Protein AF-A2HH75-F1 (afdb_monomer)

Structure (mmCIF, N/CA/C/O backbone):
data_AF-A2HH75-F1
#
_entry.id   AF-A2HH75-F1
#
loop_
_atom_site.group_PDB
_atom_site.id
_atom_site.type_symbol
_atom_site.label_atom_id
_atom_site.label_alt_id
_atom_site.label_comp_id
_atom_site.label_asym_id
_atom_site.label_entity_id
_atom_site.label_seq_id
_atom_site.pdbx_PDB_ins_code
_atom_site.Cartn_x
_atom_site.Cartn_y
_atom_site.Cartn_z
_atom_site.occupancy
_atom_site.B_iso_or_equiv
_atom_site.auth_seq_id
_atom_site.auth_comp_id
_atom_site.auth_asym_id
_atom_site.auth_atom_id
_atom_site.pdbx_PDB_model_num
ATOM 1 N N . MET A 1 1 ? 56.132 -6.376 -10.169 1.00 38.69 1 MET A N 1
ATOM 2 C CA . MET A 1 1 ? 55.169 -5.872 -9.170 1.00 38.69 1 MET A CA 1
ATOM 3 C C . MET A 1 1 ? 53.828 -6.510 -9.485 1.00 38.69 1 MET A C 1
ATOM 5 O O . MET A 1 1 ? 53.261 -6.206 -10.523 1.00 38.69 1 MET A O 1
ATOM 9 N N . LEU A 1 2 ? 53.410 -7.492 -8.685 1.00 37.06 2 LEU A N 1
ATOM 10 C CA . LEU A 1 2 ? 52.153 -8.220 -8.871 1.00 37.06 2 LEU A CA 1
ATOM 11 C C . LEU A 1 2 ? 51.045 -7.423 -8.176 1.00 37.06 2 LEU A C 1
ATOM 13 O O . LEU A 1 2 ? 50.961 -7.430 -6.952 1.00 37.06 2 LEU A O 1
ATOM 17 N N . ALA A 1 3 ? 50.246 -6.685 -8.945 1.00 41.19 3 ALA A N 1
ATOM 18 C CA . ALA A 1 3 ? 49.023 -6.076 -8.438 1.00 41.19 3 ALA A CA 1
ATOM 19 C C . ALA A 1 3 ? 47.931 -7.152 -8.420 1.00 41.19 3 ALA A C 1
ATOM 21 O O . ALA A 1 3 ? 47.213 -7.350 -9.396 1.00 41.19 3 ALA A O 1
ATOM 22 N N . THR A 1 4 ? 47.853 -7.891 -7.317 1.00 42.69 4 THR A N 1
ATOM 23 C CA . THR A 1 4 ? 46.756 -8.817 -7.038 1.00 42.69 4 THR A CA 1
ATOM 24 C C . THR A 1 4 ? 45.505 -7.986 -6.756 1.00 42.69 4 THR A C 1
ATOM 26 O O . THR A 1 4 ? 45.326 -7.480 -5.652 1.00 42.69 4 THR A O 1
ATOM 29 N N . THR A 1 5 ? 44.650 -7.784 -7.757 1.00 45.81 5 THR A N 1
ATOM 30 C CA . THR A 1 5 ? 43.306 -7.239 -7.535 1.00 45.81 5 THR A CA 1
ATOM 31 C C . THR A 1 5 ? 42.468 -8.370 -6.953 1.00 45.81 5 THR A C 1
ATOM 33 O O . THR A 1 5 ? 42.025 -9.267 -7.666 1.00 45.81 5 THR A O 1
ATOM 36 N N . ALA A 1 6 ? 42.336 -8.385 -5.625 1.00 48.03 6 ALA A N 1
ATOM 37 C CA . ALA A 1 6 ? 41.391 -9.259 -4.949 1.00 48.03 6 ALA A CA 1
ATOM 38 C C . ALA A 1 6 ? 39.987 -8.992 -5.521 1.00 48.03 6 ALA A C 1
ATOM 40 O O . ALA A 1 6 ? 39.617 -7.824 -5.682 1.00 48.03 6 ALA A O 1
ATOM 41 N N . PRO A 1 7 ? 39.201 -10.030 -5.847 1.00 42.44 7 PRO A N 1
ATOM 42 C CA . PRO A 1 7 ? 37.820 -9.820 -6.223 1.00 42.44 7 PRO A CA 1
ATOM 43 C C . PRO A 1 7 ? 37.100 -9.336 -4.966 1.00 42.44 7 PRO A C 1
ATOM 45 O O . PRO A 1 7 ? 36.894 -10.100 -4.024 1.00 42.44 7 PRO A O 1
ATOM 48 N N . ASN A 1 8 ? 36.722 -8.059 -4.947 1.00 48.78 8 ASN A N 1
ATOM 49 C CA . ASN A 1 8 ? 35.663 -7.566 -4.075 1.00 48.78 8 ASN A CA 1
ATOM 50 C C . ASN A 1 8 ? 34.357 -8.248 -4.510 1.00 48.78 8 ASN A C 1
ATOM 52 O O . ASN A 1 8 ? 33.509 -7.643 -5.158 1.00 48.78 8 ASN A O 1
ATOM 56 N N . SER A 1 9 ? 34.209 -9.533 -4.190 1.00 49.53 9 SER A N 1
ATOM 57 C CA . SER A 1 9 ? 32.902 -10.161 -4.110 1.00 49.53 9 SER A CA 1
ATOM 58 C C . SER A 1 9 ? 32.298 -9.626 -2.826 1.00 49.53 9 SER A C 1
ATOM 60 O O . SER A 1 9 ? 32.530 -10.157 -1.739 1.00 49.53 9 SER A O 1
ATOM 62 N N . LEU A 1 10 ? 31.620 -8.487 -2.939 1.00 58.22 10 LEU A N 1
ATOM 63 C CA . LEU A 1 10 ? 30.778 -7.960 -1.882 1.00 58.22 10 LEU A CA 1
ATOM 64 C C . LEU A 1 10 ? 29.599 -8.933 -1.749 1.00 58.22 10 LEU A C 1
ATOM 66 O O . LEU A 1 10 ? 28.512 -8.701 -2.267 1.00 58.22 10 LEU A O 1
ATOM 70 N N . VAL A 1 11 ? 29.848 -10.083 -1.121 1.00 48.69 11 VAL A N 1
ATOM 71 C CA . VAL A 1 11 ? 28.809 -11.011 -0.689 1.00 48.69 11 VAL A CA 1
ATOM 72 C C . VAL A 1 11 ? 28.092 -10.290 0.443 1.00 48.69 11 VAL A C 1
ATOM 74 O O . VAL A 1 11 ? 28.457 -10.420 1.611 1.00 48.69 11 VAL A O 1
ATOM 77 N N . MET A 1 12 ? 27.134 -9.432 0.092 1.00 58.16 12 MET A N 1
ATOM 78 C CA . MET A 1 12 ? 26.280 -8.802 1.083 1.00 58.16 12 MET A CA 1
ATOM 79 C C . MET A 1 12 ? 25.499 -9.911 1.779 1.00 58.16 12 MET A C 1
ATOM 81 O O . MET A 1 12 ? 24.770 -10.675 1.147 1.00 58.16 12 MET A O 1
ATOM 85 N N . ASN A 1 13 ? 25.706 -10.041 3.089 1.00 64.56 13 ASN A N 1
ATOM 86 C CA . ASN A 1 13 ? 24.941 -10.984 3.882 1.00 64.56 13 ASN A CA 1
ATOM 87 C C . ASN A 1 13 ? 23.471 -10.526 3.855 1.00 64.56 13 ASN A C 1
ATOM 89 O O . ASN A 1 13 ? 23.201 -9.376 4.212 1.00 64.56 13 ASN A O 1
ATOM 93 N N . PRO A 1 14 ? 22.514 -11.388 3.479 1.00 51.81 14 PRO A N 1
ATOM 94 C CA . PRO A 1 14 ? 21.100 -11.017 3.410 1.00 51.81 14 PRO A CA 1
ATOM 95 C C . PRO A 1 14 ? 20.554 -10.497 4.751 1.00 51.81 14 PRO A C 1
ATOM 97 O O . PRO A 1 14 ? 19.676 -9.641 4.775 1.00 51.81 14 PRO A O 1
ATOM 100 N N . THR A 1 15 ? 21.128 -10.928 5.878 1.00 61.31 15 THR A N 1
ATOM 101 C C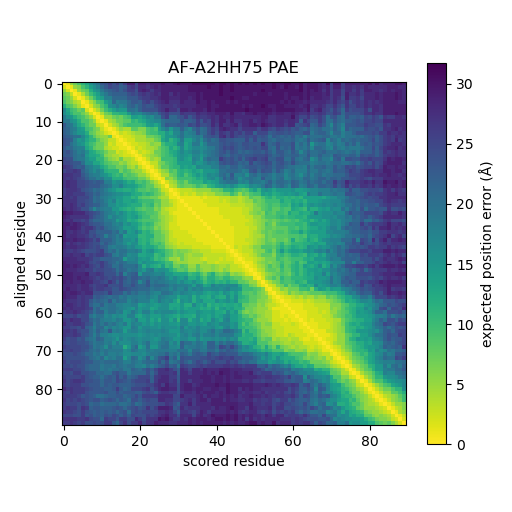A . THR A 1 15 ? 20.804 -10.396 7.212 1.00 61.31 15 THR A CA 1
ATOM 102 C C . THR A 1 15 ? 21.208 -8.928 7.356 1.00 61.31 15 THR A C 1
ATOM 104 O O . THR A 1 15 ? 20.462 -8.143 7.933 1.00 61.31 15 THR A O 1
ATOM 107 N N . SER A 1 16 ? 22.365 -8.537 6.816 1.00 57.12 16 SER A N 1
ATOM 108 C CA . SER A 1 16 ? 22.831 -7.144 6.826 1.00 57.12 16 SER A CA 1
ATOM 109 C C . SER A 1 16 ? 21.950 -6.255 5.947 1.00 57.12 16 SER A C 1
ATOM 111 O O . SER A 1 16 ? 21.577 -5.167 6.372 1.00 57.12 16 SER A O 1
ATOM 113 N N . MET A 1 17 ? 21.519 -6.759 4.788 1.00 62.91 17 MET A N 1
ATOM 114 C CA . MET A 1 17 ? 20.594 -6.053 3.896 1.00 62.91 17 MET A CA 1
ATOM 115 C C . MET A 1 17 ? 19.210 -5.841 4.541 1.00 62.91 17 MET A C 1
ATOM 117 O O . MET A 1 17 ? 18.628 -4.769 4.412 1.00 62.91 17 MET A O 1
ATOM 121 N N . LEU A 1 18 ? 18.703 -6.808 5.317 1.00 62.16 18 LEU A N 1
ATOM 122 C CA . LEU A 1 18 ? 17.459 -6.643 6.087 1.00 62.16 18 LEU A CA 1
ATOM 123 C C . LEU A 1 18 ? 17.575 -5.588 7.201 1.00 62.16 18 LEU A C 1
ATOM 125 O O . LEU A 1 18 ? 16.601 -4.898 7.508 1.00 62.16 18 LEU A O 1
ATOM 129 N N . VAL A 1 19 ? 18.750 -5.462 7.824 1.00 60.84 19 VAL A N 1
ATOM 130 C CA . VAL A 1 19 ? 19.022 -4.429 8.838 1.00 60.84 19 VAL A CA 1
ATOM 131 C C . VAL A 1 19 ? 19.098 -3.042 8.195 1.00 60.84 19 VAL A C 1
ATOM 133 O O . VAL A 1 19 ? 18.551 -2.093 8.751 1.00 60.84 19 VAL A O 1
ATOM 136 N N . GLU A 1 20 ? 19.692 -2.927 7.007 1.00 60.16 20 GLU A N 1
ATOM 137 C CA . GLU A 1 20 ? 19.697 -1.685 6.226 1.00 60.16 20 GLU A CA 1
ATOM 138 C C . GLU A 1 20 ? 18.290 -1.313 5.734 1.00 60.16 20 GLU A C 1
ATOM 140 O O . GLU A 1 20 ? 17.893 -0.159 5.852 1.00 60.16 20 GLU A O 1
ATOM 145 N N . MET A 1 21 ? 17.466 -2.276 5.307 1.00 57.16 21 MET A N 1
ATOM 146 C CA . MET A 1 21 ? 16.060 -2.032 4.942 1.00 57.16 21 MET A CA 1
ATOM 147 C C . MET A 1 21 ? 15.211 -1.536 6.122 1.00 57.16 21 MET A C 1
ATOM 149 O O . MET A 1 21 ? 14.334 -0.696 5.937 1.00 57.16 21 MET A O 1
ATOM 153 N N . LYS A 1 22 ? 15.505 -1.967 7.358 1.00 55.03 22 LYS A N 1
ATOM 154 C CA . LYS A 1 22 ? 14.886 -1.387 8.565 1.00 55.03 22 LYS A CA 1
ATOM 155 C C . LYS A 1 22 ? 15.260 0.078 8.798 1.00 55.03 22 LYS A C 1
ATOM 157 O O . LYS A 1 22 ? 14.529 0.754 9.508 1.00 55.03 22 LYS A O 1
ATOM 162 N N . SER A 1 23 ? 16.361 0.565 8.222 1.00 54.81 23 SER A N 1
ATOM 163 C CA . SER A 1 23 ? 16.728 1.986 8.263 1.00 54.81 23 SER A CA 1
ATOM 164 C C . SER A 1 23 ? 15.901 2.843 7.300 1.00 54.81 23 SER A C 1
ATOM 166 O O . SER A 1 23 ? 15.830 4.053 7.501 1.00 54.81 23 SER A O 1
ATOM 168 N N . PHE A 1 24 ? 15.314 2.248 6.256 1.00 57.28 24 PHE A N 1
ATOM 169 C CA . PHE A 1 24 ? 14.461 2.956 5.292 1.00 57.28 24 PHE A CA 1
ATOM 170 C C . PHE A 1 24 ? 13.016 3.085 5.773 1.00 57.28 24 PHE A C 1
ATOM 172 O O . PHE A 1 24 ? 12.292 3.973 5.333 1.00 57.28 24 PHE A O 1
ATOM 179 N N . ILE A 1 25 ? 12.604 2.222 6.701 1.00 58.62 25 ILE A N 1
ATOM 180 C CA . ILE A 1 25 ? 11.308 2.326 7.359 1.00 58.62 25 ILE A CA 1
ATOM 181 C C . ILE A 1 25 ? 11.468 3.315 8.522 1.00 58.62 25 ILE A C 1
ATOM 183 O O . ILE A 1 25 ? 12.331 3.097 9.377 1.00 58.62 25 ILE A O 1
ATOM 187 N N . PRO A 1 26 ? 10.668 4.397 8.594 1.00 58.72 26 PRO A N 1
ATOM 188 C CA . PRO A 1 26 ? 10.663 5.280 9.754 1.00 58.72 26 PRO A CA 1
ATOM 189 C C . PRO A 1 26 ? 10.529 4.439 11.023 1.00 58.72 26 PRO A C 1
ATOM 191 O O . PRO A 1 26 ? 9.668 3.566 11.092 1.00 58.72 26 PRO A O 1
ATOM 194 N N . SER A 1 27 ? 11.352 4.687 12.042 1.00 61.62 27 SER A N 1
ATOM 195 C CA . SER A 1 27 ? 11.378 3.884 13.278 1.00 61.62 27 SER A CA 1
ATOM 196 C C . SER A 1 27 ? 10.031 3.818 14.020 1.00 61.62 27 SER A C 1
ATOM 198 O O . SER A 1 27 ? 9.858 2.987 14.910 1.00 61.62 27 SER A O 1
ATOM 200 N N . SER A 1 28 ? 9.079 4.677 13.650 1.00 62.84 28 SER A N 1
ATOM 201 C CA . SER A 1 28 ? 7.702 4.724 14.140 1.00 62.84 28 SER A CA 1
ATOM 202 C C . SER A 1 28 ? 6.691 3.914 13.314 1.00 62.84 28 SER A C 1
ATOM 204 O O . SER A 1 28 ? 5.590 3.663 13.808 1.00 62.84 28 SER A O 1
ATOM 206 N N . TYR A 1 29 ? 7.019 3.508 12.084 1.00 70.81 29 TYR A N 1
ATOM 207 C CA . TYR A 1 29 ? 6.103 2.788 11.204 1.00 70.81 29 TYR A CA 1
ATOM 208 C C . TYR A 1 29 ? 6.219 1.280 11.429 1.00 70.81 29 TYR A C 1
ATOM 210 O O . TYR A 1 29 ? 7.226 0.647 11.111 1.00 70.81 29 TYR A O 1
ATOM 218 N N . THR A 1 30 ? 5.160 0.691 11.978 1.00 81.12 30 THR A N 1
ATOM 219 C CA . THR A 1 30 ? 4.986 -0.761 12.025 1.00 81.12 30 THR A CA 1
ATOM 220 C C . THR A 1 30 ? 3.618 -1.108 11.463 1.00 81.12 30 THR A C 1
ATOM 222 O O . THR A 1 30 ? 2.669 -0.341 11.631 1.00 81.12 30 THR A O 1
ATOM 225 N N . PHE A 1 31 ? 3.499 -2.278 10.833 1.00 79.50 31 PHE A N 1
ATOM 226 C CA . PHE A 1 31 ? 2.218 -2.758 10.311 1.00 79.50 31 PHE A CA 1
ATOM 227 C C . PHE A 1 31 ? 1.127 -2.790 11.387 1.00 79.50 31 PHE A C 1
ATOM 229 O O . PHE A 1 31 ? -0.012 -2.430 11.114 1.00 79.50 31 PHE A O 1
ATOM 236 N N . GLU A 1 32 ? 1.480 -3.164 12.620 1.00 84.31 32 GLU A N 1
ATOM 237 C CA . GLU A 1 32 ? 0.535 -3.175 13.737 1.00 84.31 32 GLU A CA 1
ATOM 238 C C . GLU A 1 32 ? 0.010 -1.762 14.032 1.00 84.31 32 GLU A C 1
ATOM 240 O O . GLU A 1 32 ? -1.196 -1.577 14.170 1.00 84.31 32 GLU A O 1
ATOM 245 N N . THR A 1 33 ? 0.885 -0.750 14.057 1.00 84.44 33 THR A N 1
ATOM 246 C CA . THR A 1 33 ? 0.484 0.651 14.269 1.00 84.44 33 THR A CA 1
ATOM 247 C C . THR A 1 33 ? -0.473 1.138 13.177 1.00 84.44 33 THR A C 1
ATOM 249 O O . THR A 1 33 ? -1.483 1.768 13.491 1.00 84.44 33 THR A O 1
ATOM 252 N N . GLU A 1 34 ? -0.193 0.817 11.911 1.00 86.06 34 GLU A N 1
ATOM 253 C CA . GLU A 1 34 ? -1.036 1.228 10.780 1.00 86.06 34 GLU A CA 1
ATOM 254 C C . GLU A 1 34 ? -2.419 0.563 10.838 1.00 86.06 34 GLU A C 1
ATOM 256 O O . GLU A 1 34 ? -3.445 1.219 10.673 1.00 86.06 34 GLU A O 1
ATOM 261 N N . ILE A 1 35 ? -2.470 -0.726 11.188 1.00 88.50 35 ILE A N 1
ATOM 262 C CA . ILE A 1 35 ? -3.728 -1.458 11.379 1.00 88.50 35 ILE A CA 1
ATOM 263 C C . ILE A 1 35 ? -4.568 -0.827 12.497 1.00 88.50 35 ILE A C 1
ATOM 265 O O . ILE A 1 35 ? -5.786 -0.706 12.359 1.00 88.50 35 ILE A O 1
ATOM 269 N N . GLN A 1 36 ? -3.949 -0.435 13.614 1.00 86.31 36 GLN A N 1
ATOM 270 C CA . GLN A 1 36 ? -4.663 0.213 14.719 1.00 86.31 36 GLN A CA 1
ATOM 271 C C . GLN A 1 36 ? -5.210 1.588 14.314 1.00 86.31 36 GLN A C 1
ATOM 273 O O . GLN A 1 36 ? -6.342 1.918 14.665 1.00 86.31 36 GLN A O 1
ATOM 278 N N . LYS A 1 37 ? -4.450 2.354 13.525 1.00 88.38 37 LYS A N 1
ATOM 279 C CA . LYS A 1 37 ? -4.876 3.651 12.993 1.00 88.38 37 LYS A CA 1
ATOM 280 C C . LYS A 1 37 ? -6.082 3.515 12.054 1.00 88.38 37 LYS A C 1
ATOM 282 O O . LYS A 1 37 ? -7.098 4.163 12.289 1.00 88.38 37 LYS A O 1
ATOM 287 N N . ILE A 1 38 ? -6.033 2.584 11.097 1.00 90.38 38 ILE A N 1
ATOM 288 C CA . ILE A 1 38 ? -7.155 2.292 10.184 1.00 90.38 38 ILE A CA 1
ATOM 289 C C . ILE A 1 38 ? -8.407 1.869 10.965 1.00 90.38 38 ILE A C 1
ATOM 291 O O . ILE A 1 38 ? -9.511 2.331 10.680 1.00 90.38 38 ILE A O 1
ATOM 295 N N . LYS A 1 39 ? -8.258 1.008 11.984 1.00 90.9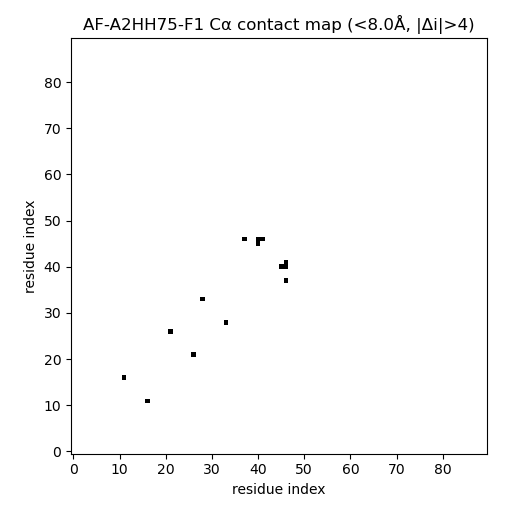4 39 LYS A N 1
ATOM 296 C CA . LYS A 1 39 ? -9.380 0.602 12.851 1.00 90.94 39 LYS A CA 1
ATOM 297 C C . LYS A 1 39 ? -10.009 1.796 13.565 1.00 90.94 39 LYS A C 1
ATOM 299 O O . LYS A 1 39 ? -11.231 1.858 13.675 1.00 90.94 39 LYS A O 1
ATOM 304 N N . GLN A 1 40 ? -9.192 2.715 14.070 1.00 91.31 40 GLN A N 1
ATOM 305 C CA . GLN A 1 40 ? -9.674 3.905 14.757 1.00 91.31 40 GLN A CA 1
ATOM 306 C C . GLN A 1 40 ? -10.433 4.836 13.804 1.00 91.31 40 GLN A C 1
ATOM 308 O O . GLN A 1 40 ? -11.548 5.239 14.127 1.00 91.31 40 GLN A O 1
ATOM 313 N N . GLU A 1 41 ? -9.872 5.125 12.631 1.00 93.06 41 GLU A N 1
ATOM 314 C CA . GLU A 1 41 ? -10.504 5.967 11.605 1.00 93.06 41 GLU A CA 1
ATOM 315 C C . GLU A 1 41 ? -11.827 5.359 11.116 1.00 93.06 41 GLU A C 1
ATOM 317 O O . GLU A 1 41 ? -12.827 6.063 10.972 1.00 93.06 41 GLU A O 1
ATOM 322 N N . LEU A 1 42 ? -11.882 4.029 10.966 1.00 92.75 42 LEU A N 1
ATOM 323 C CA . LEU A 1 42 ? -13.1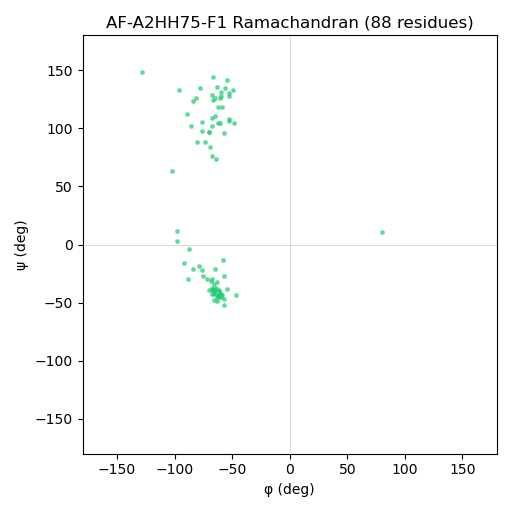08 3.309 10.618 1.00 92.75 42 LEU A CA 1
ATOM 324 C C . LEU A 1 42 ? -14.197 3.465 11.689 1.00 92.75 42 LEU A C 1
ATOM 326 O O . LEU A 1 42 ? -15.360 3.678 11.355 1.00 92.75 42 LEU A O 1
ATOM 330 N N . LEU A 1 43 ? -13.836 3.361 12.973 1.00 93.62 43 LEU A N 1
ATOM 331 C CA . LEU A 1 43 ? -14.775 3.543 14.088 1.00 93.62 43 LEU A CA 1
ATOM 332 C C . LEU A 1 43 ? -15.256 4.994 14.221 1.00 93.62 43 LEU A C 1
ATOM 334 O O . LEU A 1 43 ? -16.380 5.220 14.667 1.00 93.62 43 LEU A O 1
ATOM 338 N N . GLN A 1 44 ? -14.411 5.960 13.857 1.00 93.44 44 GLN A N 1
ATOM 339 C CA . GLN A 1 44 ? -14.738 7.387 13.852 1.00 93.44 44 GLN A CA 1
ATOM 340 C C . GLN A 1 44 ? -15.568 7.795 12.623 1.00 93.44 44 GLN A C 1
ATOM 342 O O . GLN A 1 44 ? -16.264 8.804 12.673 1.00 93.44 44 GLN A O 1
ATOM 347 N N . GLY A 1 45 ? -15.566 6.976 11.564 1.00 89.56 45 GLY A N 1
ATOM 348 C CA . GLY A 1 45 ? -16.243 7.271 10.298 1.00 89.56 45 GLY A CA 1
ATOM 349 C C . GLY A 1 45 ? -15.453 8.215 9.386 1.00 89.56 45 GLY A C 1
ATOM 350 O O . GLY A 1 45 ? -15.992 8.665 8.380 1.00 89.56 45 GLY A O 1
ATOM 351 N N . ASP A 1 46 ? -14.192 8.479 9.726 1.00 91.62 46 ASP A N 1
ATOM 352 C CA . ASP A 1 46 ? -13.288 9.391 9.018 1.00 91.62 46 ASP A CA 1
ATOM 353 C C . ASP A 1 46 ? -12.345 8.646 8.055 1.00 91.62 46 ASP A C 1
ATOM 355 O O . ASP A 1 46 ? -11.472 9.262 7.444 1.00 91.62 46 ASP A O 1
ATOM 359 N N . LEU A 1 47 ? -12.496 7.318 7.925 1.00 89.25 47 LEU A N 1
ATOM 360 C CA . LEU A 1 47 ? -11.673 6.517 7.021 1.00 89.25 47 LEU A CA 1
ATOM 361 C C . LEU A 1 47 ? -11.933 6.929 5.568 1.00 89.25 47 LEU A C 1
ATOM 363 O O . LEU A 1 47 ? -12.996 6.664 5.001 1.00 89.25 47 LEU A O 1
ATOM 367 N N . ASP A 1 48 ? -10.929 7.555 4.968 1.00 84.00 48 ASP A N 1
ATOM 368 C CA . ASP A 1 48 ? -10.946 7.957 3.571 1.00 84.00 48 ASP A CA 1
ATOM 369 C C . ASP A 1 48 ? -10.722 6.738 2.666 1.00 84.00 48 ASP A C 1
ATOM 371 O O . ASP A 1 48 ? -9.616 6.213 2.553 1.00 84.00 48 ASP A O 1
ATOM 375 N N . CYS A 1 49 ? -11.799 6.277 2.029 1.00 79.31 49 CYS A N 1
ATOM 376 C CA . CYS A 1 49 ? -11.784 5.163 1.079 1.00 79.31 49 CYS A CA 1
ATOM 377 C C . CYS A 1 49 ? -11.728 5.632 -0.385 1.00 79.31 49 CYS A C 1
ATOM 379 O O . CYS A 1 49 ? -12.013 4.839 -1.287 1.00 79.31 49 CYS A O 1
ATOM 381 N N . THR A 1 50 ? -11.457 6.915 -0.642 1.00 81.12 50 THR A N 1
ATOM 382 C CA . THR A 1 50 ? -11.364 7.425 -2.013 1.00 81.12 50 THR A CA 1
ATOM 383 C C . THR A 1 50 ? -10.022 7.044 -2.635 1.00 81.12 50 THR A C 1
ATOM 385 O O . THR A 1 50 ? -8.974 7.163 -2.002 1.00 81.12 50 THR A O 1
ATOM 388 N N . ALA A 1 51 ? -10.054 6.556 -3.878 1.00 70.81 51 ALA A N 1
ATOM 389 C CA . ALA A 1 51 ? -8.840 6.401 -4.671 1.00 70.81 51 ALA A CA 1
ATOM 390 C C . ALA A 1 51 ? -8.303 7.800 -5.000 1.00 70.81 51 ALA A C 1
ATOM 392 O O . ALA A 1 51 ? -9.064 8.658 -5.458 1.00 70.81 51 ALA A O 1
ATOM 393 N N . LYS A 1 52 ? -7.021 8.050 -4.726 1.00 67.38 52 LYS A N 1
ATOM 394 C CA . LYS A 1 52 ? -6.385 9.356 -4.931 1.00 67.38 52 LYS A CA 1
ATOM 395 C C . LYS A 1 52 ? -5.551 9.318 -6.199 1.00 67.38 52 LYS A C 1
ATOM 397 O O . LYS A 1 52 ? -4.343 9.512 -6.146 1.00 67.38 52 LYS A O 1
ATOM 402 N N . ASP A 1 53 ? -6.222 9.109 -7.330 1.00 63.88 53 ASP A N 1
ATOM 403 C CA . ASP A 1 53 ? -5.590 8.909 -8.641 1.00 63.88 53 ASP A CA 1
ATOM 404 C C . ASP A 1 53 ? -4.485 9.949 -8.936 1.00 63.88 53 ASP A C 1
ATOM 406 O O . ASP A 1 53 ? -3.390 9.584 -9.345 1.00 63.88 53 ASP A O 1
ATOM 410 N N . GLU A 1 54 ? -4.713 11.235 -8.635 1.00 62.00 54 GLU A N 1
ATOM 411 C CA . GLU A 1 54 ? -3.741 12.313 -8.903 1.00 62.00 54 GLU A CA 1
ATOM 412 C C . GLU A 1 54 ? -2.505 12.302 -7.982 1.00 62.00 54 GLU A C 1
ATOM 414 O O . GLU A 1 54 ? -1.438 12.757 -8.381 1.00 62.00 54 GLU A O 1
ATOM 419 N N . THR A 1 55 ? -2.632 11.821 -6.740 1.00 62.00 55 THR A N 1
ATOM 420 C CA . THR A 1 55 ? -1.500 11.744 -5.787 1.00 62.00 55 THR A CA 1
ATOM 421 C C . THR A 1 55 ? -0.747 10.424 -5.935 1.00 62.00 55 THR A C 1
ATOM 423 O O . THR A 1 55 ? 0.460 10.357 -5.709 1.00 62.00 55 THR A O 1
ATOM 426 N N . ASP A 1 56 ? -1.465 9.384 -6.352 1.00 63.41 56 ASP A N 1
ATOM 427 C CA . ASP A 1 56 ? -0.916 8.060 -6.584 1.00 63.41 56 ASP A CA 1
ATOM 428 C C . ASP A 1 56 ? -0.115 8.008 -7.892 1.00 63.41 56 ASP A C 1
ATOM 430 O O . ASP A 1 56 ? 0.834 7.242 -7.964 1.00 63.41 56 ASP A O 1
ATOM 434 N N . GLU A 1 57 ? -0.402 8.839 -8.903 1.00 70.75 57 GLU A N 1
ATOM 435 C CA . GLU A 1 57 ? 0.368 8.862 -10.158 1.00 70.75 57 GLU A CA 1
ATOM 436 C C . GLU A 1 57 ? 1.866 9.137 -9.949 1.00 70.75 57 GLU A C 1
ATOM 438 O O . GLU A 1 57 ? 2.697 8.359 -10.420 1.00 70.75 57 GLU A O 1
ATOM 443 N N . GLU A 1 58 ? 2.230 10.204 -9.230 1.00 73.44 58 GLU A N 1
ATOM 444 C CA . GLU A 1 58 ? 3.637 10.539 -8.954 1.00 73.44 58 GLU A CA 1
ATOM 445 C C . GLU A 1 58 ? 4.321 9.415 -8.164 1.00 73.44 58 GLU A C 1
ATOM 447 O O . GLU A 1 58 ? 5.390 8.940 -8.549 1.00 73.44 58 GLU A O 1
ATOM 452 N N . TYR A 1 59 ? 3.643 8.898 -7.138 1.00 77.06 59 TYR A N 1
ATOM 453 C CA . TYR A 1 59 ? 4.114 7.762 -6.349 1.00 77.06 59 TYR A CA 1
ATOM 454 C C . TYR A 1 59 ? 4.288 6.484 -7.187 1.00 77.06 59 TYR A C 1
ATOM 456 O O . TYR A 1 59 ? 5.258 5.748 -7.015 1.00 77.06 59 TYR A O 1
ATOM 464 N N . LEU A 1 60 ? 3.380 6.209 -8.125 1.00 79.50 60 LEU A N 1
ATOM 465 C CA . LEU A 1 60 ? 3.460 5.060 -9.025 1.00 79.50 60 LEU A CA 1
ATOM 466 C C . LEU A 1 60 ? 4.637 5.195 -10.000 1.00 79.50 60 LEU A C 1
ATOM 468 O O . LEU A 1 60 ? 5.310 4.197 -10.263 1.00 79.50 60 LEU A O 1
ATOM 472 N N . TYR A 1 61 ? 4.928 6.403 -10.493 1.00 79.81 61 TYR A N 1
ATOM 473 C CA . TYR A 1 61 ? 6.117 6.653 -11.314 1.00 79.81 61 TYR A CA 1
ATOM 474 C C . TYR A 1 61 ? 7.413 6.495 -10.513 1.00 79.81 61 TYR A C 1
ATOM 476 O O . TYR A 1 61 ? 8.342 5.855 -11.002 1.00 79.81 61 TYR A O 1
ATOM 484 N N . GLU A 1 62 ? 7.473 7.000 -9.279 1.00 78.94 62 GLU A N 1
ATOM 485 C CA . GLU A 1 62 ? 8.620 6.794 -8.383 1.00 78.94 62 GLU A CA 1
ATOM 486 C C . GLU A 1 62 ? 8.838 5.3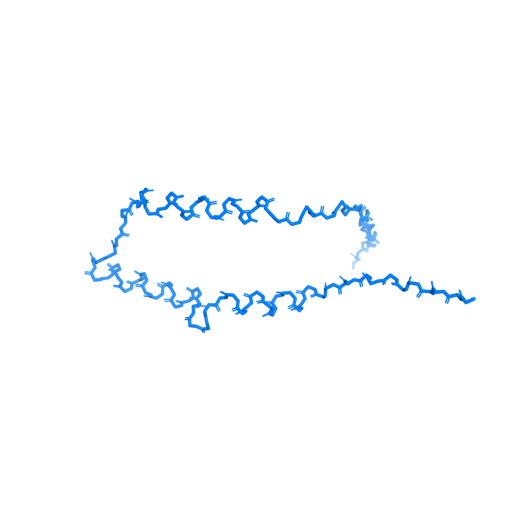07 -8.069 1.00 78.94 62 GLU A C 1
ATOM 488 O O . GLU A 1 62 ? 9.963 4.809 -8.112 1.00 78.94 62 GLU A O 1
ATOM 493 N N . MET A 1 63 ? 7.759 4.567 -7.804 1.00 79.88 63 MET A N 1
ATOM 494 C CA . MET A 1 63 ? 7.826 3.126 -7.560 1.00 79.88 63 MET A CA 1
ATOM 495 C C . MET A 1 63 ? 8.298 2.359 -8.795 1.00 79.88 63 MET A C 1
ATOM 497 O O . MET A 1 63 ? 9.092 1.424 -8.668 1.00 79.88 63 MET A O 1
ATOM 501 N N . GLN A 1 64 ? 7.858 2.758 -9.990 1.00 76.62 64 GLN A N 1
ATOM 502 C CA . GLN A 1 64 ? 8.324 2.164 -11.239 1.00 76.62 64 GLN A CA 1
ATOM 503 C C . GLN A 1 64 ? 9.812 2.448 -11.477 1.00 76.62 64 GLN A C 1
ATOM 505 O O . GLN A 1 64 ? 10.546 1.530 -11.834 1.00 76.62 64 GLN A O 1
ATOM 510 N N . ASP A 1 65 ? 10.271 3.674 -11.219 1.00 80.44 65 ASP A N 1
ATOM 511 C CA . ASP A 1 65 ? 11.682 4.047 -11.333 1.00 80.44 65 ASP A CA 1
ATOM 512 C C . ASP A 1 65 ? 12.550 3.197 -10.398 1.00 80.44 65 ASP A C 1
ATOM 514 O O . ASP A 1 65 ? 13.542 2.608 -10.825 1.00 80.44 65 ASP A O 1
ATOM 518 N N . ILE A 1 66 ? 12.123 3.022 -9.145 1.00 82.88 66 ILE A N 1
ATOM 519 C CA . ILE A 1 66 ? 12.800 2.139 -8.190 1.00 82.88 66 ILE A CA 1
ATOM 520 C C . ILE A 1 66 ? 12.895 0.713 -8.744 1.00 82.88 66 ILE A C 1
ATOM 522 O O . ILE A 1 66 ? 13.974 0.124 -8.697 1.00 82.88 66 ILE A O 1
ATOM 526 N N . ILE A 1 67 ? 11.800 0.166 -9.283 1.00 80.06 67 ILE A N 1
ATOM 527 C CA . ILE A 1 67 ? 11.752 -1.190 -9.852 1.00 80.06 67 ILE A CA 1
ATOM 528 C C . ILE A 1 67 ? 12.682 -1.326 -11.064 1.00 80.06 67 ILE A C 1
ATOM 530 O O . ILE A 1 67 ? 13.422 -2.308 -11.152 1.00 80.06 67 ILE A O 1
ATOM 534 N N . ASP A 1 68 ? 12.677 -0.355 -11.974 1.00 80.00 68 ASP A N 1
ATOM 535 C CA . ASP A 1 68 ? 13.488 -0.376 -13.196 1.00 80.00 68 ASP A CA 1
ATOM 536 C C . ASP A 1 68 ? 14.988 -0.270 -12.898 1.00 80.00 68 ASP A C 1
ATOM 538 O O . ASP A 1 68 ? 15.820 -0.833 -13.619 1.00 80.00 68 ASP A O 1
ATOM 542 N N . HIS A 1 69 ? 15.336 0.401 -11.800 1.00 80.31 69 HIS A N 1
ATOM 543 C CA . HIS A 1 69 ? 16.704 0.530 -11.313 1.00 80.31 69 HIS A CA 1
ATOM 544 C C . HIS A 1 69 ? 17.145 -0.621 -10.395 1.00 80.31 69 HIS A C 1
ATOM 546 O O . HIS A 1 69 ? 18.322 -0.671 -10.016 1.00 80.31 69 HIS A O 1
ATOM 552 N N . LEU A 1 70 ? 16.263 -1.571 -10.049 1.00 77.06 70 LEU A N 1
ATOM 553 C CA . LEU A 1 70 ? 16.669 -2.736 -9.265 1.00 77.06 70 LEU A CA 1
ATOM 554 C C . LEU A 1 70 ? 17.689 -3.573 -10.049 1.00 77.06 70 LEU A C 1
ATOM 556 O O . LEU A 1 70 ? 17.501 -3.864 -11.237 1.00 77.06 70 LEU A O 1
ATOM 560 N N . PRO A 1 71 ? 18.774 -4.026 -9.395 1.00 75.62 71 PRO A N 1
ATOM 561 C CA . PRO A 1 71 ? 19.706 -4.932 -10.034 1.00 75.62 71 PRO A CA 1
ATOM 562 C C . PRO A 1 71 ? 18.950 -6.195 -10.435 1.00 75.62 71 PRO A C 1
ATOM 564 O O . PRO A 1 71 ? 18.277 -6.823 -9.613 1.00 75.62 71 PRO A O 1
ATOM 567 N N . LYS A 1 72 ? 19.075 -6.582 -11.708 1.00 70.81 72 LYS A N 1
ATOM 568 C CA . LYS A 1 72 ? 18.546 -7.864 -12.173 1.00 70.81 72 LYS A CA 1
ATOM 569 C C . LYS A 1 72 ? 19.088 -8.949 -11.256 1.00 70.81 72 LYS A C 1
ATOM 571 O O . LYS A 1 72 ? 20.301 -9.016 -11.036 1.00 70.81 72 LYS A O 1
ATOM 576 N N . LEU A 1 73 ? 18.189 -9.775 -10.722 1.00 69.25 73 LEU A N 1
ATOM 577 C CA . LEU A 1 73 ? 18.603 -10.926 -9.937 1.00 69.25 73 LEU A CA 1
ATOM 578 C C . LEU A 1 73 ? 19.601 -11.723 -10.784 1.00 69.25 73 LEU A C 1
ATOM 580 O O . LEU A 1 73 ? 19.324 -11.960 -11.966 1.00 69.25 73 LEU A O 1
ATOM 584 N N . PRO A 1 74 ? 20.767 -12.096 -10.228 1.00 67.75 74 PRO A N 1
ATOM 585 C CA . PRO A 1 74 ? 21.671 -12.971 -10.949 1.00 67.75 74 PRO A CA 1
ATOM 586 C C . PRO A 1 74 ? 20.887 -14.220 -11.352 1.00 67.75 74 PRO A C 1
ATOM 588 O O . PRO A 1 74 ? 20.047 -14.687 -10.579 1.00 67.75 74 PRO A O 1
ATOM 591 N N . GLU A 1 75 ? 21.142 -14.753 -12.549 1.00 64.88 75 GLU A N 1
ATOM 592 C CA . GLU A 1 75 ? 20.667 -16.088 -12.906 1.00 64.88 75 GLU A CA 1
ATOM 593 C C . GLU A 1 75 ? 21.226 -17.055 -11.865 1.00 64.88 75 GLU A C 1
ATOM 595 O O . GLU A 1 75 ? 22.379 -17.491 -11.924 1.00 64.88 75 GLU A O 1
ATOM 600 N N . ILE A 1 76 ? 20.413 -17.355 -10.856 1.0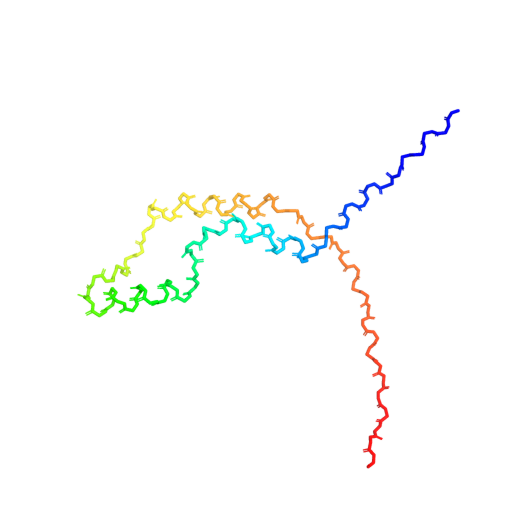0 64.31 76 ILE A N 1
ATOM 601 C CA . ILE A 1 76 ? 20.695 -18.428 -9.929 1.00 64.31 76 ILE A CA 1
ATOM 602 C C . ILE A 1 76 ? 20.556 -19.662 -10.807 1.00 64.31 76 ILE A C 1
ATOM 604 O O . ILE A 1 76 ? 19.440 -20.063 -11.1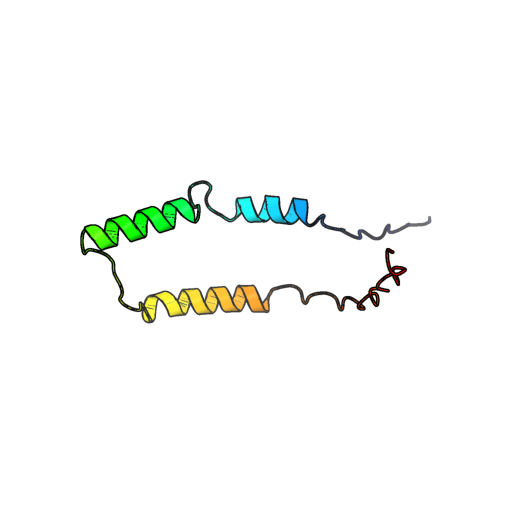41 1.00 64.31 76 ILE A O 1
ATOM 608 N N . GLN A 1 77 ? 21.679 -20.237 -11.245 1.00 57.31 77 GLN A N 1
ATOM 609 C CA . GLN A 1 77 ? 21.659 -21.610 -11.725 1.00 57.31 77 GLN A CA 1
ATOM 610 C C . GLN A 1 77 ? 21.014 -22.385 -10.589 1.00 57.31 77 GLN A C 1
ATOM 612 O O . GLN A 1 77 ? 21.603 -22.466 -9.509 1.00 57.31 77 GLN A O 1
ATOM 617 N N . GLN A 1 78 ? 19.772 -22.836 -10.782 1.00 57.66 78 GLN A N 1
ATOM 618 C CA . GLN A 1 78 ? 19.102 -23.672 -9.805 1.00 57.66 78 GLN A CA 1
ATOM 619 C C . GLN A 1 78 ? 20.071 -24.812 -9.541 1.00 57.66 78 GLN A C 1
ATOM 621 O O . GLN A 1 78 ? 20.281 -25.674 -10.398 1.00 57.66 78 GLN A O 1
ATOM 626 N N . GLN A 1 79 ? 20.716 -24.788 -8.378 1.00 57.91 79 GLN A N 1
ATOM 627 C CA . GLN A 1 79 ? 21.370 -25.968 -7.873 1.00 57.91 79 GLN A CA 1
ATOM 628 C C . GLN A 1 79 ? 20.203 -26.927 -7.741 1.00 57.91 79 GLN A C 1
ATOM 630 O O . GLN A 1 79 ? 19.323 -26.696 -6.913 1.00 57.91 79 GLN A O 1
ATOM 635 N N . LYS A 1 80 ? 20.101 -27.879 -8.675 1.00 60.97 80 LYS A N 1
ATOM 636 C CA . LYS A 1 80 ? 19.060 -28.898 -8.677 1.00 60.97 80 LYS A CA 1
ATOM 637 C C . LYS A 1 80 ? 19.065 -29.445 -7.258 1.00 60.97 80 LYS A C 1
ATOM 639 O O . LYS A 1 80 ? 20.044 -30.086 -6.883 1.00 60.97 80 LYS A O 1
ATOM 644 N N . LEU A 1 81 ? 18.074 -29.073 -6.442 1.00 60.44 81 LEU A N 1
ATOM 645 C CA . LEU A 1 81 ? 18.009 -29.550 -5.071 1.00 60.44 81 LEU A CA 1
ATOM 646 C C . LEU A 1 81 ? 17.855 -31.057 -5.218 1.00 60.44 81 LEU A C 1
ATOM 648 O O . LEU A 1 81 ? 16.805 -31.538 -5.644 1.00 60.44 81 LEU A O 1
ATOM 652 N N . THR A 1 82 ? 18.931 -31.796 -4.973 1.00 70.50 82 THR A N 1
ATOM 653 C CA . THR A 1 82 ? 18.855 -33.244 -4.883 1.00 70.50 82 THR A CA 1
ATOM 654 C C . THR A 1 82 ? 18.095 -33.504 -3.599 1.00 70.50 82 THR A C 1
ATOM 656 O O . THR A 1 82 ? 18.661 -33.401 -2.513 1.00 70.50 82 THR A O 1
ATOM 659 N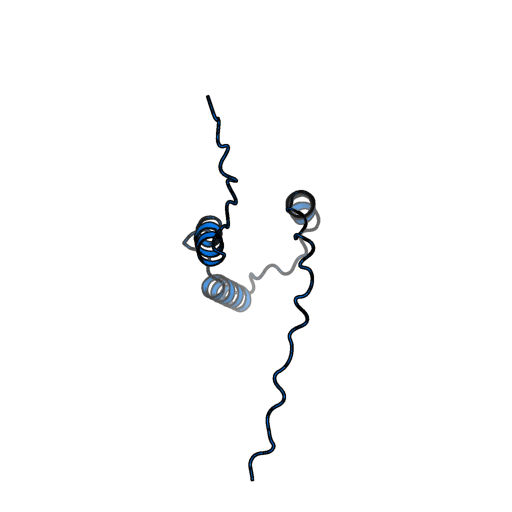 N . ILE A 1 83 ? 16.788 -33.729 -3.723 1.00 76.38 83 ILE A N 1
ATOM 660 C CA . ILE A 1 83 ? 15.968 -34.204 -2.614 1.00 76.38 83 ILE A CA 1
ATOM 661 C C . ILE A 1 83 ? 16.596 -35.540 -2.197 1.00 76.38 83 ILE A C 1
ATOM 663 O O . ILE A 1 83 ? 16.701 -36.425 -3.051 1.00 76.38 83 ILE A O 1
ATOM 667 N N . PRO A 1 84 ? 17.089 -35.682 -0.955 1.00 76.56 84 PRO A N 1
ATOM 668 C CA . PRO A 1 84 ? 17.574 -36.965 -0.474 1.00 76.56 84 PRO A CA 1
ATOM 669 C C . PRO A 1 84 ? 16.422 -37.966 -0.529 1.00 76.56 84 PRO A C 1
ATOM 671 O O . PRO A 1 84 ? 15.322 -37.655 -0.069 1.00 76.56 84 PRO A O 1
ATOM 674 N N . GLU A 1 85 ? 16.654 -39.144 -1.101 1.00 79.06 85 GLU A N 1
ATOM 675 C CA . GLU A 1 85 ? 15.704 -40.242 -0.944 1.00 79.06 85 GLU A CA 1
ATOM 676 C C . GLU A 1 85 ? 15.727 -40.660 0.531 1.00 79.06 85 GLU A C 1
ATOM 678 O O . GLU A 1 85 ? 16.794 -40.898 1.100 1.00 79.06 85 GLU A O 1
ATOM 683 N N . PHE A 1 86 ? 14.559 -40.654 1.169 1.00 82.69 86 PHE A N 1
ATOM 684 C CA . PHE A 1 86 ? 14.388 -41.168 2.522 1.00 82.69 86 PHE A CA 1
ATOM 685 C C . PHE A 1 86 ? 13.880 -42.603 2.417 1.00 82.69 86 PHE A C 1
ATOM 687 O O . PHE A 1 86 ? 12.938 -42.859 1.666 1.00 82.69 86 PHE A O 1
ATOM 694 N N . ASP A 1 87 ? 14.480 -43.512 3.180 1.00 81.62 87 ASP A N 1
ATOM 695 C CA . ASP A 1 87 ? 13.946 -44.863 3.338 1.00 81.62 87 ASP A CA 1
ATOM 696 C C . ASP A 1 87 ? 12.608 -44.814 4.099 1.00 81.62 87 ASP A C 1
ATOM 698 O O . ASP A 1 87 ? 12.411 -43.986 4.996 1.00 81.62 87 ASP A O 1
ATOM 702 N N . GLU A 1 88 ? 11.677 -45.694 3.724 1.00 78.44 88 GLU A N 1
ATOM 703 C CA . GLU A 1 88 ? 10.389 -45.862 4.402 1.00 78.44 88 GLU A CA 1
ATOM 704 C C . GLU A 1 88 ? 10.628 -46.285 5.861 1.00 78.44 88 GLU A C 1
ATOM 706 O O . GLU A 1 88 ? 11.360 -47.240 6.129 1.00 78.44 88 GLU A O 1
ATOM 711 N N . ILE A 1 89 ? 10.048 -45.550 6.812 1.00 76.56 89 ILE A N 1
ATOM 712 C CA . ILE A 1 89 ? 10.084 -45.931 8.228 1.00 76.56 89 ILE A CA 1
ATOM 713 C C . ILE A 1 89 ? 8.997 -46.987 8.496 1.00 76.56 89 ILE A C 1
ATOM 715 O O . ILE A 1 89 ? 7.837 -46.759 8.156 1.00 76.56 89 ILE A O 1
ATOM 719 N N . GLU A 1 90 ? 9.387 -48.126 9.080 1.00 72.31 90 GLU A N 1
ATOM 720 C CA . GLU A 1 90 ? 8.504 -49.243 9.487 1.00 72.31 90 GLU A CA 1
ATOM 721 C C . GLU A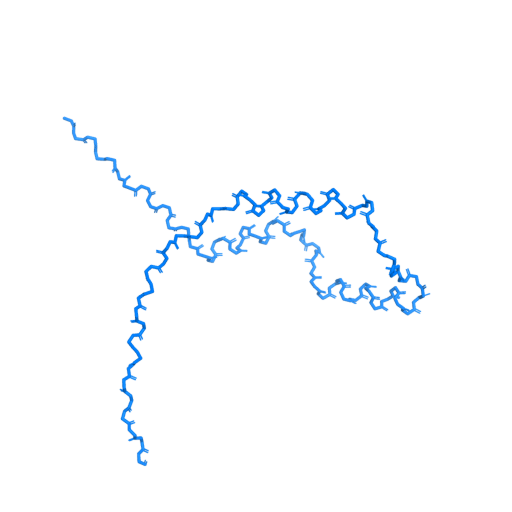 1 90 ? 7.731 -48.952 10.786 1.00 72.31 90 GLU A C 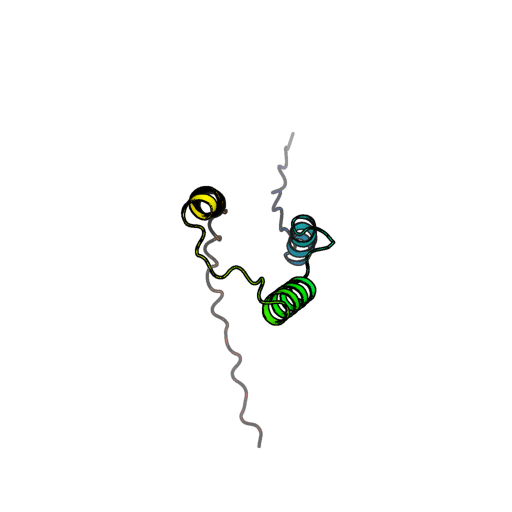1
ATOM 723 O O . GLU A 1 90 ? 8.326 -48.362 11.722 1.00 72.31 90 GLU A O 1
#

pLDDT: mean 70.04, std 14.41, range [37.06, 93.62]

Radius of gyration: 23.58 Å; Cα contacts (8 Å, |Δi|>4): 7; chains: 1; bounding box: 71×62×28 Å

InterPro domains:
  IPR024365 Protein of unknown function DUF3839 [PF12943] (4-90)

Foldseek 3Di:
DDPPPDPPPVPPDVVNVVVVVCVVPPPPDDPVVVVVVQVVCVVVVNRDPDDPVVVVVVVVVVVVVVVVPDPDDPPPPPPPPPPDDDDDDD

Mean predicted aligned error: 17.73 Å

Solvent-accessible surface area (backbone atoms only — not comparable to full-atom values): 6095 Å² total; per-residue (Å²): 136,86,82,79,77,73,81,83,72,78,76,72,51,69,68,58,54,53,55,54,52,56,69,74,44,57,94,84,71,45,72,68,59,53,54,52,50,54,53,51,29,52,76,71,68,68,56,80,83,71,84,55,67,82,69,45,49,61,52,50,52,54,52,48,52,54,59,73,68,47,78,76,76,74,85,71,73,73,72,74,78,77,74,77,86,75,80,86,84,131

Sequence (90 aa):
MLATTAPNSLVMNPTSMLVEMKSFIPSSYTFETEIQKIKQELLQGDLDCTAKDETDEEYLYEMQDIIDHLPKLPEIQQQKLTIPEFDEIE

Secondary structure (DSSP, 8-state):
-------------HHHHHHHHHHHS-TT--HHHHHHHHHHHHHHT-------HHHHHHHHHHHHHHHHTSPPPP--------PPPPPPP-

Organism: Trichomonas vaginalis (strain ATCC PRA-98 / G3) (NCBI:txid412133)